Protein AF-A0A016RT20-F1 (afdb_monomer_lite)

pLDDT: mean 76.71, std 14.39, range [36.69, 92.19]

Secondary structure (DSSP, 8-state):
--HHHHHHHHHHHHHHHHTTSTTTHHHHHHHTT--TTHHHHHHHHHHHHHHHHHHHHHHH----------------

Organism: NCBI:txid53326

Structure (mmCIF, N/CA/C/O backbone):
data_AF-A0A016RT20-F1
#
_entry.id   AF-A0A016RT20-F1
#
loop_
_atom_site.group_PDB
_atom_site.id
_atom_site.type_symbol
_atom_site.label_atom_id
_atom_site.label_alt_id
_atom_site.label_comp_id
_atom_site.label_asym_id
_atom_site.label_entity_id
_atom_site.label_seq_id
_atom_site.pdbx_PDB_ins_code
_atom_site.Cartn_x
_atom_site.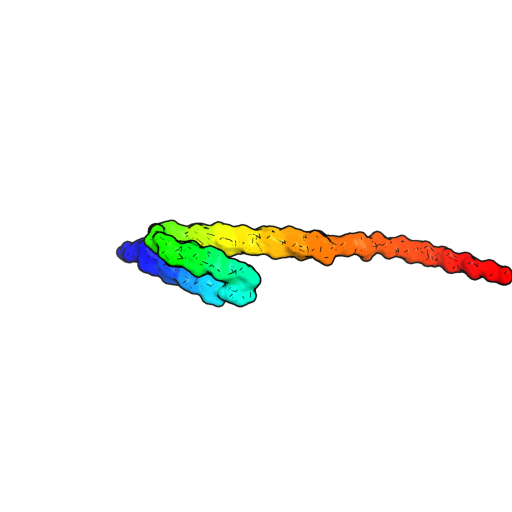Cartn_y
_atom_site.Cartn_z
_atom_site.occupancy
_atom_site.B_iso_or_equiv
_atom_site.auth_seq_id
_atom_site.auth_comp_id
_atom_site.auth_asym_id
_atom_site.auth_atom_id
_atom_site.pdbx_PDB_model_num
ATOM 1 N N . MET A 1 1 ? -13.435 13.839 16.518 1.00 63.97 1 MET A N 1
ATOM 2 C CA . MET A 1 1 ? -13.340 12.900 15.382 1.00 63.97 1 MET A CA 1
ATOM 3 C C . MET A 1 1 ? -12.337 11.840 15.774 1.00 63.97 1 MET A C 1
ATOM 5 O O . MET A 1 1 ? -11.345 12.199 16.391 1.00 63.97 1 MET A O 1
ATOM 9 N N . ASP A 1 2 ? -12.623 10.576 15.488 1.00 85.88 2 ASP A N 1
ATOM 10 C CA . ASP A 1 2 ? -11.693 9.477 15.746 1.00 85.88 2 ASP A CA 1
ATOM 11 C C . ASP A 1 2 ? -10.679 9.406 14.591 1.00 85.88 2 ASP A C 1
ATOM 13 O O . ASP A 1 2 ? -11.027 9.063 13.459 1.00 85.88 2 ASP A O 1
ATOM 17 N N . GLU A 1 3 ? -9.443 9.827 14.861 1.00 83.38 3 GLU A N 1
ATOM 18 C CA . GLU A 1 3 ? -8.359 9.871 13.873 1.00 83.38 3 GLU A CA 1
ATOM 19 C C . GLU A 1 3 ? -7.965 8.473 13.385 1.00 83.38 3 GLU A C 1
ATOM 21 O O . GLU A 1 3 ? -7.619 8.314 12.212 1.00 83.38 3 GLU A O 1
ATOM 26 N N . VAL A 1 4 ? -8.094 7.452 14.240 1.00 83.31 4 VAL A N 1
ATOM 27 C CA . VAL A 1 4 ? -7.816 6.057 13.881 1.00 83.31 4 VAL A CA 1
ATOM 28 C C . VAL A 1 4 ? -8.873 5.567 12.901 1.00 83.31 4 VAL A C 1
ATOM 30 O O . VAL A 1 4 ? -8.529 5.075 11.830 1.00 83.31 4 VAL A O 1
ATOM 33 N N . ALA A 1 5 ? -10.156 5.798 13.193 1.00 85.75 5 ALA A N 1
ATOM 34 C CA . ALA A 1 5 ? -11.242 5.440 12.280 1.00 85.75 5 ALA A CA 1
ATOM 35 C C . ALA A 1 5 ? -11.103 6.124 10.905 1.00 85.75 5 ALA A C 1
ATOM 37 O O . ALA A 1 5 ? -11.356 5.506 9.864 1.00 85.75 5 ALA A O 1
ATOM 38 N N . LEU A 1 6 ? -10.662 7.388 10.880 1.00 88.12 6 LEU A N 1
ATOM 39 C CA . LEU A 1 6 ? -10.393 8.111 9.636 1.00 88.12 6 LEU A CA 1
ATOM 40 C C . LEU A 1 6 ? -9.191 7.527 8.873 1.00 88.12 6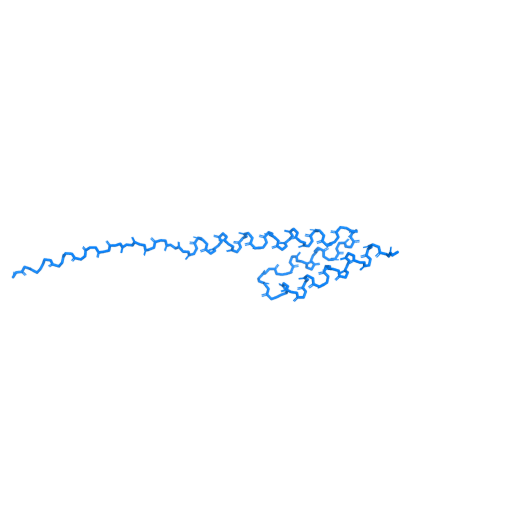 LEU A C 1
ATOM 42 O O . LEU A 1 6 ? -9.268 7.383 7.652 1.00 88.12 6 LEU A O 1
ATOM 46 N N . SER A 1 7 ? -8.102 7.190 9.571 1.00 85.44 7 SER A N 1
ATOM 47 C CA . SER A 1 7 ? -6.905 6.557 8.994 1.00 85.44 7 SER A CA 1
ATOM 48 C C . SER A 1 7 ? -7.250 5.206 8.359 1.00 85.44 7 SER A C 1
ATOM 50 O O . SER A 1 7 ? -6.969 4.985 7.179 1.00 85.44 7 SER A O 1
ATOM 52 N N . THR A 1 8 ? -7.987 4.358 9.078 1.00 86.00 8 THR A N 1
ATOM 53 C CA . THR A 1 8 ? -8.453 3.052 8.591 1.00 86.00 8 THR A CA 1
ATOM 54 C C . THR A 1 8 ? -9.365 3.183 7.373 1.00 86.00 8 THR A C 1
ATOM 56 O O . THR A 1 8 ? -9.197 2.459 6.396 1.00 86.00 8 THR A O 1
ATOM 59 N N . THR A 1 9 ? -10.296 4.144 7.378 1.00 89.62 9 THR A N 1
ATOM 60 C CA . THR A 1 9 ? -11.199 4.368 6.234 1.00 89.62 9 THR A CA 1
ATOM 61 C C . THR A 1 9 ? -10.425 4.770 4.977 1.00 89.62 9 THR A C 1
ATOM 63 O O . THR A 1 9 ? -10.703 4.273 3.887 1.00 89.62 9 THR A O 1
ATOM 66 N N . LYS A 1 10 ? -9.422 5.646 5.112 1.00 89.69 10 LYS A N 1
ATOM 67 C CA . LYS A 1 10 ? -8.573 6.049 3.983 1.00 89.69 10 LYS A CA 1
ATOM 68 C C . LYS A 1 10 ? -7.713 4.894 3.469 1.00 89.69 10 LYS A C 1
ATOM 70 O O . LYS A 1 10 ? -7.553 4.758 2.259 1.00 89.69 10 LYS A O 1
ATOM 75 N N . ALA A 1 11 ? -7.181 4.066 4.369 1.00 87.88 11 ALA A N 1
ATOM 76 C CA . ALA A 1 11 ? -6.428 2.868 4.006 1.00 87.88 11 ALA A CA 1
ATOM 77 C C . ALA A 1 11 ? -7.304 1.878 3.216 1.00 87.88 11 ALA A C 1
ATOM 79 O O . ALA A 1 11 ? -6.923 1.447 2.131 1.00 87.88 11 ALA A O 1
ATOM 80 N N . GLN A 1 12 ? -8.530 1.622 3.681 1.00 88.88 12 GLN A N 1
ATOM 81 C CA . GLN A 1 12 ? -9.506 0.784 2.977 1.00 88.88 12 GLN A CA 1
ATOM 82 C C . GLN A 1 12 ? -9.789 1.296 1.552 1.00 88.88 12 GLN A C 1
ATOM 84 O O . GLN A 1 12 ? -9.734 0.529 0.594 1.00 88.88 12 GLN A O 1
ATOM 89 N N . GLN A 1 13 ? -10.038 2.599 1.387 1.00 92.19 13 GLN A N 1
ATOM 90 C CA . GLN A 1 13 ? -10.286 3.195 0.067 1.00 92.19 13 GLN A CA 1
ATOM 91 C C . GLN A 1 13 ? -9.078 3.069 -0.868 1.00 92.19 13 GLN A C 1
ATOM 93 O O . GLN A 1 13 ? -9.235 2.794 -2.058 1.00 92.19 13 GLN A O 1
ATOM 98 N N . LEU A 1 14 ? -7.866 3.260 -0.341 1.00 89.19 14 LEU A N 1
ATOM 99 C CA . LEU A 1 14 ? -6.637 3.066 -1.105 1.00 89.19 14 LEU A CA 1
ATOM 100 C C . LEU A 1 14 ? -6.472 1.595 -1.520 1.00 89.19 14 LEU A C 1
ATOM 102 O O . LEU A 1 14 ? -6.023 1.318 -2.630 1.00 89.19 14 LEU A O 1
ATOM 106 N N . TYR A 1 15 ? -6.879 0.655 -0.666 1.00 88.56 15 TYR A N 1
ATOM 107 C CA . TYR A 1 15 ? -6.757 -0.780 -0.930 1.00 88.56 15 TYR A CA 1
ATOM 108 C C . TYR A 1 15 ? -7.646 -1.186 -2.094 1.00 88.56 15 TYR A C 1
ATOM 110 O O . TYR A 1 15 ? -7.191 -1.833 -3.030 1.00 88.56 15 TYR A O 1
ATOM 118 N N . GLU A 1 16 ? -8.900 -0.745 -2.079 1.00 92.00 16 GLU A N 1
ATOM 119 C CA . GLU A 1 16 ? -9.868 -1.023 -3.142 1.00 92.00 16 GLU A CA 1
ATOM 120 C C . GLU A 1 16 ? -9.377 -0.536 -4.513 1.00 92.00 16 GLU A C 1
ATOM 122 O O . GLU A 1 16 ? -9.623 -1.183 -5.531 1.00 92.00 16 GLU A O 1
ATOM 127 N N . GLN A 1 17 ? -8.625 0.568 -4.547 1.00 90.12 17 GLN A N 1
ATOM 128 C CA . GLN A 1 17 ? -8.018 1.077 -5.777 1.00 90.12 17 GLN A CA 1
ATOM 129 C C . GLN A 1 17 ? -6.841 0.227 -6.252 1.00 90.12 17 GLN A C 1
ATOM 131 O O . GLN A 1 17 ? -6.626 0.119 -7.454 1.00 90.12 17 GLN A O 1
ATOM 136 N N . LEU A 1 18 ? -6.078 -0.372 -5.341 1.00 88.38 18 LEU A N 1
ATOM 137 C CA . LEU A 1 18 ? -4.821 -1.055 -5.647 1.00 88.38 18 LEU A CA 1
ATOM 138 C C . LEU A 1 18 ? -4.920 -2.584 -5.593 1.00 88.38 18 LEU A C 1
ATOM 140 O O . LEU A 1 18 ? -3.961 -3.261 -5.949 1.00 88.38 18 LEU A O 1
ATOM 144 N N . VAL A 1 19 ? -6.061 -3.151 -5.193 1.00 88.88 19 VAL A N 1
ATOM 145 C CA . VAL A 1 19 ? -6.243 -4.601 -4.995 1.00 88.88 19 VAL A CA 1
ATOM 146 C C . VAL A 1 19 ? -5.898 -5.424 -6.239 1.00 88.88 19 VAL A C 1
ATOM 148 O O . VAL A 1 19 ? -5.406 -6.545 -6.130 1.00 88.88 19 VAL A O 1
ATOM 151 N N . HIS A 1 20 ? -6.107 -4.845 -7.422 1.00 86.69 20 HIS A N 1
ATOM 152 C CA . HIS A 1 20 ? -5.823 -5.465 -8.711 1.00 86.69 20 HIS A CA 1
ATOM 153 C C . HIS A 1 20 ? -4.336 -5.424 -9.103 1.00 86.69 20 HIS A C 1
ATOM 155 O O . HIS A 1 20 ? -3.958 -6.019 -10.114 1.00 86.69 20 HIS A O 1
ATOM 161 N N . TRP A 1 21 ? -3.491 -4.714 -8.349 1.00 87.38 21 TRP A N 1
ATOM 162 C CA . TRP A 1 21 ? -2.055 -4.684 -8.593 1.00 87.38 21 TRP A CA 1
ATOM 163 C C . TRP A 1 21 ? -1.411 -6.005 -8.166 1.00 87.38 21 TRP A C 1
ATOM 165 O O . TRP A 1 21 ? -1.797 -6.589 -7.147 1.00 87.38 21 TRP A O 1
ATOM 175 N N . PRO A 1 22 ? -0.384 -6.461 -8.900 1.00 80.00 22 PRO A N 1
ATOM 176 C CA . PRO A 1 22 ? 0.533 -7.467 -8.395 1.00 80.00 22 PRO A CA 1
ATOM 177 C C . PRO A 1 22 ? 1.052 -7.068 -7.005 1.00 80.00 22 P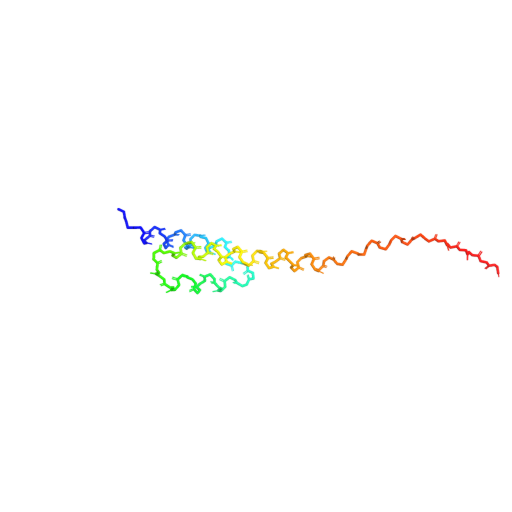RO A C 1
ATOM 179 O O . PRO A 1 22 ? 1.255 -5.890 -6.712 1.00 80.00 22 PRO A O 1
ATOM 182 N N . GLU A 1 23 ? 1.220 -8.057 -6.129 1.00 80.62 23 GLU A N 1
ATOM 183 C CA . GLU A 1 23 ? 1.723 -7.862 -4.764 1.00 80.62 23 GLU A CA 1
ATOM 184 C C . GLU A 1 23 ? 0.860 -6.982 -3.830 1.00 80.62 23 GLU A C 1
ATOM 186 O O . GLU A 1 23 ? 1.339 -6.526 -2.788 1.00 80.62 23 GLU A O 1
ATOM 191 N N . SER A 1 24 ? -0.433 -6.799 -4.128 1.00 83.25 24 SER A N 1
ATOM 192 C CA . SER A 1 24 ? -1.375 -6.069 -3.259 1.00 83.25 24 SER A CA 1
ATOM 193 C C . SER A 1 24 ? -1.534 -6.672 -1.852 1.00 83.25 24 SER A C 1
ATOM 195 O O . SER A 1 24 ? -1.957 -5.974 -0.933 1.00 83.25 24 SER A O 1
ATOM 197 N N . TYR A 1 25 ? -1.120 -7.926 -1.632 1.00 80.00 25 TYR A N 1
ATOM 198 C CA . TYR A 1 25 ? -1.112 -8.568 -0.310 1.00 80.00 25 TYR A CA 1
ATOM 199 C C . TYR A 1 25 ? -0.226 -7.837 0.717 1.00 80.00 25 TYR A C 1
ATOM 201 O O . TYR A 1 25 ? -0.565 -7.819 1.895 1.00 80.00 25 TYR A O 1
ATOM 209 N N . HIS A 1 26 ? 0.836 -7.144 0.287 1.00 81.19 26 HIS A N 1
ATOM 210 C CA . HIS A 1 26 ? 1.649 -6.313 1.186 1.00 81.19 26 HIS A CA 1
ATOM 211 C C . HIS A 1 26 ? 0.874 -5.135 1.781 1.00 81.19 26 HIS A C 1
ATOM 213 O O . HIS A 1 26 ? 1.279 -4.576 2.792 1.00 81.19 26 HIS A O 1
ATOM 219 N N . GLN A 1 27 ? -0.231 -4.728 1.158 1.00 81.12 27 GLN A N 1
ATOM 220 C CA . GLN A 1 27 ? -1.076 -3.655 1.673 1.00 81.12 27 GLN A CA 1
ATOM 221 C C . GLN A 1 27 ? -2.015 -4.164 2.773 1.00 81.12 27 GLN A C 1
ATOM 223 O O . GLN A 1 27 ? -2.260 -3.442 3.736 1.00 81.12 27 GLN A O 1
ATOM 228 N N . LEU A 1 28 ? -2.475 -5.419 2.677 1.00 81.88 28 LEU A N 1
ATOM 229 C CA . LEU A 1 28 ? -3.239 -6.078 3.742 1.00 81.88 28 LEU A CA 1
ATOM 230 C C . LEU A 1 28 ? -2.394 -6.243 5.012 1.00 81.88 28 LEU A C 1
ATOM 232 O O . LEU A 1 28 ? -2.873 -5.941 6.101 1.00 81.88 28 LEU A O 1
ATOM 236 N N . GLU A 1 29 ? -1.119 -6.618 4.865 1.00 83.38 29 GLU A N 1
ATOM 237 C CA . GLU A 1 29 ? -0.171 -6.720 5.987 1.00 83.38 29 GLU A CA 1
ATOM 238 C C . GLU A 1 29 ? -0.016 -5.393 6.751 1.00 83.38 29 GLU A C 1
ATOM 240 O O . GLU A 1 29 ? 0.160 -5.395 7.967 1.00 83.38 29 GLU A O 1
ATOM 245 N N . GLU A 1 30 ? -0.079 -4.246 6.067 1.00 83.50 30 GLU A N 1
ATOM 246 C CA . GLU A 1 30 ? -0.022 -2.934 6.728 1.00 83.50 30 GLU A CA 1
ATOM 247 C C . GLU A 1 30 ? -1.344 -2.577 7.423 1.00 83.50 30 GLU A C 1
ATOM 249 O O . GLU A 1 30 ? -1.328 -1.983 8.500 1.00 83.50 30 GLU A O 1
ATOM 254 N N . MET A 1 31 ? -2.487 -2.977 6.858 1.00 80.94 31 MET A N 1
ATOM 255 C CA . MET A 1 31 ? -3.805 -2.755 7.467 1.00 80.94 31 MET A CA 1
ATOM 256 C C . MET A 1 31 ? -4.010 -3.555 8.760 1.00 80.94 31 MET A C 1
ATOM 258 O O . MET A 1 31 ? -4.695 -3.090 9.671 1.00 80.94 31 MET A O 1
ATOM 262 N N . GLU A 1 32 ? -3.401 -4.735 8.870 1.00 81.44 32 GLU A N 1
ATOM 263 C CA . GLU A 1 32 ? -3.486 -5.585 10.064 1.00 81.44 32 GLU A CA 1
ATOM 264 C C . GLU A 1 32 ? -2.742 -5.008 11.278 1.00 81.44 32 GLU A C 1
ATOM 266 O O . GLU A 1 32 ? -3.079 -5.338 12.415 1.00 81.44 32 GLU A O 1
ATOM 271 N N . LYS A 1 33 ? -1.768 -4.111 11.069 1.00 78.38 33 LYS A N 1
ATOM 272 C CA . LYS A 1 33 ? -0.962 -3.532 12.157 1.00 78.38 33 LYS A CA 1
ATOM 273 C C . LYS A 1 33 ? -1.745 -2.557 13.038 1.00 78.38 33 LYS A C 1
ATOM 275 O O . LYS A 1 33 ? -1.360 -2.380 14.190 1.00 78.38 33 LYS A O 1
ATOM 280 N N . GLN A 1 34 ? -2.826 -1.958 12.520 1.00 66.75 34 GLN A N 1
ATOM 281 C CA . GLN A 1 34 ? -3.757 -1.055 13.225 1.00 66.75 34 GLN A CA 1
ATOM 282 C C . GLN A 1 34 ? -3.087 -0.051 14.186 1.00 66.75 34 GLN A C 1
ATOM 284 O O . GLN A 1 34 ? -3.636 0.305 15.229 1.00 66.75 34 GLN A O 1
ATOM 289 N N . ASP A 1 35 ? -1.899 0.438 13.833 1.00 69.81 35 ASP A N 1
ATOM 290 C CA . ASP A 1 35 ? -1.306 1.602 14.471 1.00 69.81 35 ASP A CA 1
ATOM 291 C C . ASP A 1 35 ? -1.884 2.856 13.796 1.00 69.81 35 ASP A C 1
ATOM 293 O O . ASP A 1 35 ? -2.262 2.827 12.624 1.00 69.81 35 ASP A O 1
ATOM 297 N N . GLY A 1 36 ? -2.027 3.978 14.506 1.00 70.88 36 GLY A N 1
ATOM 298 C CA . GLY A 1 36 ? -2.654 5.198 13.956 1.00 70.88 36 GLY A CA 1
ATOM 299 C C . GLY A 1 36 ? -2.038 5.712 12.636 1.00 70.88 36 GLY A C 1
ATOM 300 O O . GLY A 1 36 ? -2.649 6.529 11.948 1.00 70.88 36 GLY A O 1
ATOM 301 N N . SER A 1 37 ? -0.872 5.189 12.248 1.00 79.56 37 SER A N 1
ATOM 302 C CA . SER A 1 37 ? -0.144 5.399 10.992 1.00 79.56 37 SER A CA 1
ATOM 303 C C . SER A 1 37 ? -0.529 4.465 9.833 1.00 79.56 37 SER A C 1
ATOM 305 O O . SER A 1 37 ? 0.113 4.518 8.784 1.00 79.56 37 SER A O 1
ATOM 307 N N . THR A 1 38 ? -1.572 3.641 9.971 1.00 80.81 38 THR A N 1
ATOM 308 C CA . THR A 1 38 ? -1.981 2.633 8.969 1.00 80.81 38 THR A CA 1
ATOM 309 C C . THR A 1 38 ? -2.040 3.193 7.536 1.00 80.81 38 THR A C 1
ATOM 311 O O . THR A 1 38 ? -1.497 2.591 6.610 1.00 80.81 38 THR A O 1
ATOM 314 N N . TYR A 1 39 ? -2.630 4.379 7.336 1.00 79.06 39 TYR A N 1
ATOM 315 C CA . TYR A 1 39 ? -2.698 5.015 6.015 1.00 79.06 39 TYR A CA 1
ATOM 316 C C . TYR A 1 39 ? -1.323 5.391 5.429 1.00 79.06 39 TYR A C 1
ATOM 318 O O . TYR A 1 39 ? -1.072 5.160 4.244 1.00 79.06 39 TYR A O 1
ATOM 326 N N . ASP A 1 40 ? -0.419 5.943 6.241 1.00 85.19 40 ASP A N 1
ATOM 327 C CA . ASP A 1 40 ? 0.915 6.355 5.786 1.00 85.19 40 ASP A CA 1
ATOM 328 C C . ASP A 1 40 ? 1.783 5.137 5.446 1.00 85.19 40 ASP A C 1
ATOM 330 O O . ASP A 1 40 ? 2.440 5.103 4.401 1.00 85.19 40 ASP A O 1
ATOM 334 N N . ASN A 1 41 ? 1.708 4.092 6.274 1.00 84.06 41 ASN A N 1
ATOM 335 C CA . ASN A 1 41 ? 2.390 2.821 6.039 1.00 84.06 41 ASN A CA 1
ATOM 336 C C . ASN A 1 41 ? 1.929 2.174 4.726 1.00 84.06 41 ASN A C 1
ATOM 338 O O . ASN A 1 41 ? 2.742 1.715 3.915 1.00 84.06 41 ASN A O 1
ATOM 342 N N . MET A 1 42 ? 0.621 2.209 4.474 1.00 85.38 42 MET A N 1
ATOM 343 C CA . MET A 1 42 ? 0.030 1.670 3.260 1.00 85.38 42 MET A CA 1
ATOM 344 C C . MET A 1 42 ? 0.427 2.456 2.005 1.00 85.38 42 MET A C 1
ATOM 346 O O . MET A 1 42 ? 0.727 1.863 0.964 1.00 85.38 42 MET A O 1
ATOM 350 N N . LYS A 1 43 ? 0.504 3.787 2.100 1.00 87.75 43 LYS A N 1
ATOM 351 C CA . LYS A 1 43 ? 1.000 4.638 1.013 1.00 87.75 43 LYS A CA 1
ATOM 352 C C . LYS A 1 43 ? 2.450 4.300 0.658 1.00 87.75 43 LYS A C 1
ATOM 354 O O . LYS A 1 43 ? 2.775 4.157 -0.521 1.00 87.75 43 LYS A O 1
ATOM 359 N N . GLU A 1 44 ? 3.312 4.117 1.655 1.00 89.12 44 GLU A N 1
ATOM 360 C CA . GLU A 1 44 ? 4.706 3.724 1.427 1.00 89.12 44 GLU A CA 1
ATOM 361 C C . GLU A 1 44 ? 4.830 2.329 0.799 1.00 89.12 44 GLU A C 1
ATOM 363 O O . GLU A 1 44 ? 5.660 2.119 -0.092 1.00 89.12 44 GLU A O 1
ATOM 368 N N . ALA A 1 45 ? 3.988 1.375 1.210 1.00 86.25 45 ALA A N 1
ATOM 369 C CA . ALA A 1 45 ? 3.924 0.054 0.588 1.00 86.25 45 ALA A CA 1
ATOM 370 C C . ALA A 1 45 ? 3.522 0.144 -0.894 1.00 86.25 45 ALA A C 1
ATOM 372 O O . ALA A 1 45 ? 4.222 -0.403 -1.751 1.00 86.25 45 ALA A O 1
ATOM 373 N N . ALA A 1 46 ? 2.472 0.906 -1.216 1.00 87.62 46 ALA A N 1
ATOM 374 C CA . ALA A 1 46 ? 2.044 1.149 -2.593 1.00 87.62 46 ALA A CA 1
ATOM 375 C C . ALA A 1 46 ? 3.155 1.794 -3.444 1.00 87.62 46 ALA A C 1
ATOM 377 O O . ALA A 1 46 ? 3.433 1.351 -4.561 1.00 87.62 46 ALA A O 1
ATOM 378 N N . MET A 1 47 ? 3.866 2.786 -2.896 1.00 90.69 47 MET A N 1
ATOM 379 C CA . MET A 1 47 ? 4.995 3.431 -3.577 1.00 90.69 47 MET A CA 1
ATOM 380 C C . MET A 1 47 ? 6.163 2.469 -3.837 1.00 90.69 47 MET A C 1
ATOM 382 O O . MET A 1 47 ? 6.828 2.573 -4.870 1.00 90.69 47 MET A O 1
ATOM 386 N N . ARG A 1 48 ? 6.441 1.522 -2.928 1.00 88.38 48 ARG A N 1
ATOM 387 C CA . ARG A 1 48 ? 7.459 0.479 -3.153 1.00 88.38 48 ARG A CA 1
ATOM 388 C C . ARG A 1 48 ? 7.077 -0.448 -4.306 1.00 88.38 48 ARG A C 1
ATOM 390 O O . ARG A 1 48 ? 7.941 -0.730 -5.138 1.00 88.38 48 ARG A O 1
ATOM 397 N N . VAL A 1 49 ? 5.816 -0.880 -4.366 1.00 85.69 49 VAL A N 1
ATOM 398 C CA . VAL A 1 49 ? 5.305 -1.729 -5.454 1.00 85.69 49 VAL A CA 1
ATOM 399 C C . VAL A 1 49 ? 5.440 -1.011 -6.799 1.00 85.69 49 VAL A C 1
ATOM 401 O O . VAL A 1 49 ? 6.038 -1.565 -7.721 1.00 85.69 49 VAL A O 1
ATOM 404 N N . GLU A 1 50 ? 5.020 0.255 -6.893 1.00 88.62 50 GLU A N 1
ATOM 405 C CA . GLU A 1 50 ? 5.121 1.008 -8.151 1.00 88.62 50 GLU A CA 1
ATOM 406 C C . GLU A 1 50 ? 6.577 1.221 -8.593 1.00 88.62 50 GLU A C 1
ATOM 408 O O . GLU A 1 50 ? 6.920 0.979 -9.750 1.00 88.62 50 GLU A O 1
ATOM 413 N N . ARG A 1 51 ? 7.486 1.587 -7.672 1.00 89.31 51 ARG A N 1
ATOM 414 C CA . ARG A 1 51 ? 8.923 1.717 -7.994 1.00 89.31 51 ARG A CA 1
ATOM 415 C C . ARG A 1 51 ? 9.508 0.419 -8.551 1.00 89.31 51 ARG A C 1
ATOM 417 O O . ARG A 1 51 ? 10.300 0.453 -9.497 1.00 89.31 51 ARG A O 1
ATOM 424 N N . ARG A 1 52 ? 9.127 -0.726 -7.979 1.00 86.06 52 ARG A N 1
ATOM 425 C CA . ARG A 1 52 ? 9.557 -2.042 -8.465 1.00 86.06 52 ARG A CA 1
ATOM 426 C C . ARG A 1 52 ? 9.000 -2.318 -9.860 1.00 86.06 52 ARG A C 1
ATOM 428 O O . ARG A 1 52 ? 9.762 -2.763 -10.716 1.00 86.06 52 ARG A O 1
ATOM 435 N N . ARG A 1 53 ? 7.722 -2.019 -10.105 1.00 84.69 53 ARG A N 1
ATOM 436 C CA . ARG A 1 53 ? 7.077 -2.201 -11.414 1.00 84.69 53 ARG A CA 1
ATOM 437 C C . ARG A 1 53 ? 7.775 -1.383 -12.501 1.00 84.69 53 ARG A C 1
ATOM 439 O O . ARG A 1 53 ? 8.201 -1.959 -13.497 1.00 84.69 53 ARG A O 1
ATOM 446 N N . LEU A 1 54 ? 8.019 -0.096 -12.251 1.00 86.38 54 LEU A N 1
ATOM 447 C CA . LEU A 1 54 ? 8.758 0.786 -13.165 1.00 86.38 54 LEU A CA 1
ATOM 448 C C . LEU A 1 54 ? 10.188 0.283 -13.433 1.00 86.38 54 LEU A C 1
ATOM 450 O O . LEU A 1 54 ? 10.680 0.323 -14.561 1.00 86.38 54 LEU A O 1
ATOM 454 N N . THR A 1 55 ? 10.863 -0.247 -12.410 1.00 86.56 55 THR A N 1
ATOM 455 C CA . THR A 1 55 ? 12.203 -0.836 -12.575 1.00 86.56 55 THR A CA 1
ATOM 456 C C . THR A 1 55 ? 12.152 -2.099 -13.443 1.00 86.56 55 THR A C 1
ATOM 458 O O . THR A 1 55 ? 12.996 -2.295 -14.312 1.00 86.56 55 THR A O 1
ATOM 461 N N . LEU A 1 56 ? 11.150 -2.959 -13.260 1.00 80.75 56 LEU A N 1
ATOM 462 C CA . LEU A 1 56 ? 10.990 -4.165 -14.076 1.00 80.75 56 LEU A CA 1
ATOM 463 C C . LEU A 1 56 ? 10.597 -3.846 -15.520 1.00 80.75 56 LEU A C 1
ATOM 465 O O . LEU A 1 56 ? 11.060 -4.530 -16.428 1.00 80.75 56 LEU A O 1
ATOM 469 N N . GLU A 1 57 ? 9.784 -2.817 -15.746 1.00 80.31 57 GLU A N 1
ATOM 470 C CA . GLU A 1 57 ? 9.430 -2.341 -17.088 1.00 80.31 57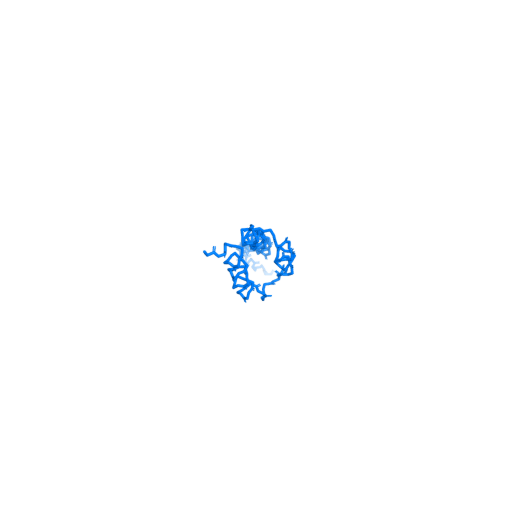 GLU A CA 1
ATOM 471 C C . GLU A 1 57 ? 10.646 -1.789 -17.830 1.00 80.31 57 GLU A C 1
ATOM 473 O O . GLU A 1 57 ? 10.895 -2.182 -18.967 1.00 80.31 57 GLU A O 1
ATOM 478 N N . THR A 1 58 ? 11.473 -0.981 -17.164 1.00 73.88 58 THR A N 1
ATOM 479 C CA . THR A 1 58 ? 12.709 -0.449 -17.763 1.00 73.88 58 THR A CA 1
ATOM 480 C C . THR A 1 58 ? 13.756 -1.531 -18.050 1.00 73.88 58 THR A C 1
ATOM 482 O O . THR A 1 58 ? 14.494 -1.419 -19.024 1.00 73.88 58 THR A O 1
ATOM 485 N N . VAL A 1 59 ? 13.813 -2.606 -17.253 1.00 68.88 59 VAL A N 1
ATOM 486 C CA . VA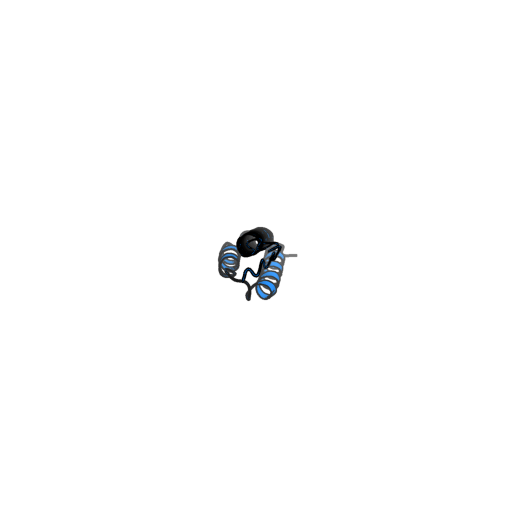L A 1 59 ? 14.668 -3.780 -17.529 1.00 68.88 59 VAL A CA 1
ATOM 487 C C . VAL A 1 59 ? 14.088 -4.662 -18.645 1.00 68.88 59 VAL A C 1
ATOM 489 O O . VAL A 1 59 ? 14.842 -5.262 -19.411 1.00 68.88 59 VAL A O 1
ATOM 492 N N . ARG A 1 60 ? 12.755 -4.744 -18.758 1.00 60.59 60 ARG A N 1
ATOM 493 C CA . ARG A 1 60 ? 12.045 -5.492 -19.811 1.00 60.59 60 ARG A CA 1
ATOM 494 C C . ARG A 1 60 ? 12.032 -4.805 -21.170 1.00 60.59 60 ARG A C 1
ATOM 496 O O . ARG A 1 60 ? 11.676 -5.472 -22.136 1.00 60.59 60 ARG A O 1
ATOM 503 N N . GLU A 1 61 ? 12.427 -3.540 -21.266 1.00 56.09 61 GLU A N 1
ATOM 504 C CA . GLU A 1 61 ? 12.772 -2.892 -22.531 1.00 56.09 61 GLU A CA 1
ATOM 505 C C . GLU A 1 61 ? 14.272 -3.084 -22.829 1.00 56.09 61 GLU A C 1
ATOM 507 O O . GLU A 1 61 ? 15.083 -2.183 -22.584 1.00 56.09 61 GLU A O 1
ATOM 512 N N . PRO A 1 62 ? 14.712 -4.226 -23.401 1.00 55.03 62 PRO A N 1
ATOM 513 C CA . PRO A 1 62 ? 16.001 -4.236 -24.054 1.00 55.03 62 PRO A CA 1
ATOM 514 C C . PRO A 1 62 ? 15.890 -3.242 -25.205 1.00 55.03 62 PRO A C 1
ATOM 516 O O . PRO A 1 62 ? 15.044 -3.379 -26.090 1.00 55.03 62 PRO A O 1
ATOM 519 N N . LYS A 1 63 ? 16.752 -2.227 -25.188 1.00 57.50 63 LYS A N 1
ATOM 520 C CA . LYS A 1 63 ? 16.978 -1.312 -26.304 1.00 57.50 63 LYS A CA 1
ATOM 521 C C . LYS A 1 63 ? 17.449 -2.103 -27.532 1.00 57.50 63 LYS A C 1
ATOM 523 O O . LYS A 1 63 ? 18.611 -2.022 -27.914 1.00 57.50 63 LYS A O 1
ATOM 528 N N . PHE A 1 64 ? 16.561 -2.823 -28.213 1.00 53.88 64 PHE A N 1
ATOM 529 C CA . PHE A 1 64 ? 16.756 -3.233 -29.598 1.00 53.88 64 PHE A CA 1
ATOM 530 C C . PHE A 1 64 ? 16.516 -2.013 -30.490 1.00 53.88 64 PHE A C 1
ATOM 532 O O . PHE A 1 64 ? 15.588 -1.947 -31.285 1.00 53.88 64 PHE A O 1
ATOM 539 N N . ARG A 1 65 ? 17.405 -1.023 -30.372 1.00 53.19 65 ARG A N 1
ATOM 540 C CA . ARG A 1 65 ? 17.689 -0.079 -31.455 1.00 53.19 65 ARG A CA 1
ATOM 541 C C . ARG A 1 65 ? 18.929 -0.579 -32.196 1.00 53.19 65 ARG A C 1
ATOM 543 O O . ARG A 1 65 ? 19.939 0.105 -32.302 1.00 53.19 65 ARG A O 1
ATOM 550 N N . GLY A 1 66 ? 18.848 -1.816 -32.683 1.00 50.19 66 GLY A N 1
ATOM 551 C CA . G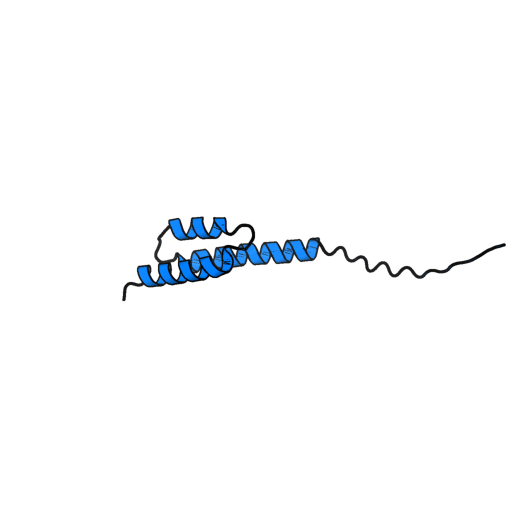LY A 1 66 ? 19.743 -2.314 -33.719 1.00 50.19 66 GLY A CA 1
ATOM 552 C C . GLY A 1 66 ? 19.333 -1.662 -35.031 1.00 50.19 66 GLY A C 1
ATOM 553 O O . GLY A 1 66 ? 18.454 -2.161 -35.726 1.00 50.19 66 GLY A O 1
ATOM 554 N N . ASN A 1 67 ? 19.917 -0.505 -35.335 1.00 48.88 67 ASN A N 1
ATOM 555 C CA . ASN A 1 67 ? 19.797 0.119 -36.644 1.00 48.88 67 ASN A CA 1
ATOM 556 C C . ASN A 1 67 ? 20.602 -0.736 -37.636 1.00 48.88 67 ASN A C 1
ATOM 558 O O . ASN A 1 67 ? 21.776 -0.471 -37.887 1.00 48.88 67 ASN A O 1
ATOM 562 N N . ASN A 1 68 ? 19.989 -1.812 -38.131 1.00 49.66 68 ASN A N 1
ATOM 563 C CA . ASN A 1 68 ? 20.526 -2.627 -39.212 1.00 49.66 68 ASN A CA 1
ATOM 564 C C . ASN A 1 68 ? 20.557 -1.773 -40.484 1.00 49.66 68 ASN A C 1
ATOM 566 O O . ASN A 1 68 ? 19.594 -1.729 -41.248 1.00 49.66 68 ASN A O 1
ATOM 570 N N . GLY A 1 69 ? 21.680 -1.088 -40.704 1.00 49.94 69 GLY A N 1
ATOM 571 C CA . GLY A 1 69 ? 22.069 -0.582 -42.013 1.00 49.94 69 GLY A CA 1
ATOM 572 C C . GLY A 1 69 ? 22.302 -1.771 -42.937 1.00 49.94 69 GLY A C 1
ATOM 573 O O . GLY A 1 69 ? 23.411 -2.290 -43.027 1.00 49.94 69 GLY A O 1
ATOM 574 N N . GLY A 1 70 ? 21.231 -2.243 -43.572 1.00 46.53 70 GLY A N 1
ATOM 575 C CA . GLY A 1 70 ? 21.280 -3.293 -44.575 1.00 46.53 70 GLY A CA 1
ATOM 576 C C . GLY A 1 70 ? 22.031 -2.805 -45.805 1.00 46.53 70 GLY A C 1
ATOM 577 O O . GLY A 1 70 ? 21.439 -2.205 -46.697 1.00 46.53 70 GLY A O 1
ATOM 578 N N . HIS A 1 71 ? 23.331 -3.084 -45.872 1.00 49.19 71 HIS A N 1
ATOM 579 C CA . HIS A 1 71 ? 24.053 -3.071 -47.134 1.00 49.19 71 HIS A CA 1
ATOM 580 C C . HIS A 1 71 ? 23.956 -4.478 -47.729 1.00 49.19 71 HIS A C 1
ATOM 582 O O . HIS A 1 71 ? 24.771 -5.353 -47.451 1.00 49.19 71 HIS A O 1
ATOM 588 N N . ILE A 1 72 ? 22.905 -4.714 -48.516 1.00 59.06 72 ILE A N 1
ATOM 589 C CA . ILE A 1 72 ? 22.816 -5.902 -49.364 1.00 59.06 72 ILE A CA 1
ATOM 590 C C . ILE A 1 72 ? 23.803 -5.673 -50.511 1.00 59.06 72 ILE A C 1
ATOM 592 O O . ILE A 1 72 ? 23.480 -5.022 -51.501 1.00 59.06 72 ILE A O 1
ATOM 596 N N . GLN A 1 73 ? 25.035 -6.149 -50.354 1.00 47.06 73 GLN A N 1
ATOM 597 C CA . GLN A 1 73 ? 25.918 -6.378 -51.491 1.00 47.06 73 GLN A CA 1
ATOM 598 C C . GLN A 1 73 ? 25.545 -7.735 -52.089 1.00 47.06 73 GLN A C 1
ATOM 600 O O . GLN A 1 73 ? 25.968 -8.781 -51.605 1.00 47.06 73 GLN A O 1
ATOM 605 N N . ALA A 1 74 ? 24.707 -7.701 -53.124 1.00 59.47 74 ALA A N 1
ATOM 606 C CA . ALA A 1 74 ? 24.580 -8.808 -54.058 1.00 59.47 74 ALA A CA 1
ATOM 607 C C . ALA A 1 74 ? 25.866 -8.865 -54.894 1.00 59.47 74 ALA A C 1
ATOM 609 O O . ALA A 1 74 ? 26.228 -7.873 -55.527 1.00 59.47 74 ALA A O 1
ATOM 610 N N . TRP A 1 75 ? 26.553 -10.003 -54.870 1.00 36.69 75 TRP A N 1
ATOM 611 C CA . TRP A 1 75 ? 27.644 -10.314 -55.793 1.00 36.69 75 TRP A CA 1
ATOM 612 C C . TRP A 1 75 ? 27.250 -11.537 -56.641 1.00 36.69 75 TRP A C 1
ATOM 614 O O . TRP A 1 75 ? 26.476 -12.362 -56.147 1.00 36.69 75 TRP A O 1
ATOM 624 N N . PRO A 1 76 ? 27.704 -11.592 -57.908 1.00 57.72 76 PRO A N 1
ATOM 625 C CA . PRO A 1 76 ? 27.276 -12.563 -58.919 1.00 57.72 76 PRO A CA 1
ATOM 626 C C . PRO A 1 76 ? 27.797 -13.984 -58.689 1.00 57.72 76 PRO A C 1
ATOM 628 O O . PRO A 1 76 ? 28.847 -14.141 -58.024 1.00 57.72 76 PRO A O 1
#

Radius of gyration: 22.84 Å; chains: 1; bounding box: 41×26×75 Å

Sequence (76 aa):
MDEVALSTTKAQQLYEQLVHWPESYHQLEEMEKQDGSTYDNMKEAAMRVERRRLTLETVREPKFRGNNGGHIQAWP

Foldseek 3Di:
DPLLVVLLVLLVVVLVVCVPPPPSVVSVVLSVVSDSCSNVSSVVVVVVSVVVVVVVVVVVPPPPPPPPPDPPPDDD